Protein AF-A0A0L1KI46-F1 (afdb_monomer)

pLDDT: mean 82.55, std 14.22, range [42.22, 97.75]

Solvent-accessible surface area (backbone atoms only — not comparable to full-atom values): 9592 Å² total; per-residue (Å²): 135,87,78,79,89,81,70,50,69,66,36,47,58,56,49,50,51,47,52,47,39,44,73,29,65,32,70,90,66,93,82,82,81,79,65,74,90,71,96,63,84,67,94,70,82,76,78,76,62,96,82,48,44,49,66,54,51,50,53,54,37,41,75,75,72,40,52,69,67,56,48,58,59,59,52,38,56,59,16,43,47,62,49,81,88,33,76,57,70,41,25,37,39,93,68,26,83,35,45,58,41,58,29,43,42,38,65,67,70,52,59,61,84,40,84,38,62,31,76,83,68,49,70,34,26,30,33,61,83,89,66,63,28,45,43,48,66,31,56,52,49,38,59,68,33,86,82,43,21,64,57,46,51,47,46,40,70,49,70,88,126

Secondary 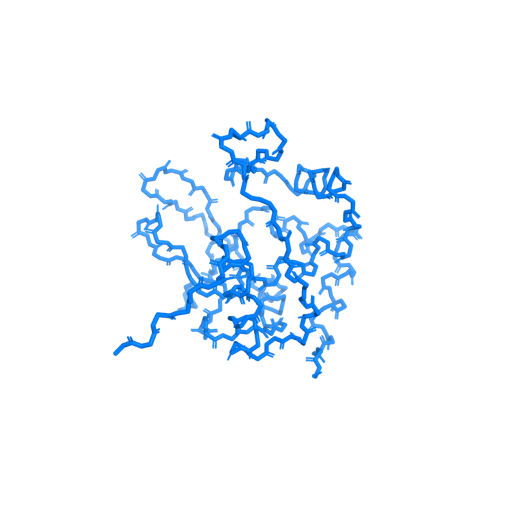structure (DSSP, 8-state):
----TT--HHHHHHHHHHHHHHHTT---------PPP-SS--S--PPPPTT--HHHHHHHHHHTT--HHHHHHHHGGGGSS-BSSSSS-BBS-SS-S--STHHHHHHHH----EEEE-TT--EEEEPSTT--BEE-HHHHHHHHSTTTHHHHHHHHH----

Mean predicted aligned error: 7.26 Å

Foldseek 3Di:
DDPPPDADPVLVVVVVVQVLCVQQVHDRDDGDDDDDDDPDDDPPDDDDDLQDALVNQQVNVVVVVDHLLRSVVVCLLQQADWDPQFPDTEHQDPPNRHRKLSSLVSLLPFDFDDWDAGPVRQTWTAGDPPGSHIDRPNSNVQCPPPVNVVSSVVSNPDIPD

Sequence (161 aa):
MTKIHVLKYSDAVTLAAVVAIRFLGGPEVPWRYGRKTVTRRDGVGKSLGRDASLRDVLAASAALGFSTDETIALMACHGVGQTTTTAYPVQWKQHTF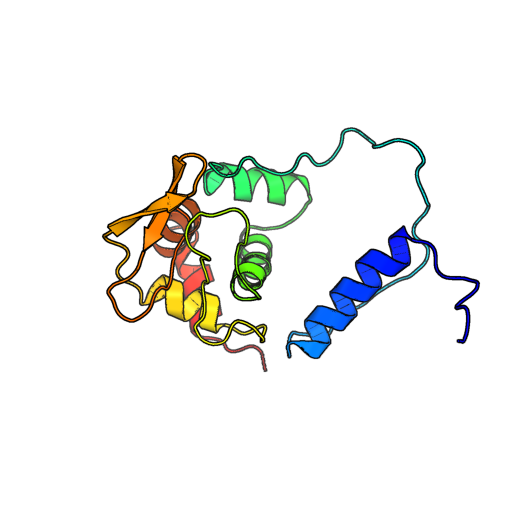GLDNTYYTTLRAGSYEQLAYDLHGFRTLKGPNPSHLVALPFELDMVHSTHTKPIVDTFAETHAV

Radius of gyration: 17.51 Å; Cα contacts (8 Å, |Δi|>4): 202; chains: 1; bounding box: 49×35×44 Å

Structure (mmCIF, N/CA/C/O backbone):
data_AF-A0A0L1KI46-F1
#
_entry.id   AF-A0A0L1KI46-F1
#
loop_
_atom_site.group_PDB
_atom_site.id
_atom_site.type_symbol
_atom_site.label_atom_id
_atom_site.label_alt_id
_atom_site.label_comp_id
_atom_site.label_asym_id
_atom_site.label_entity_id
_atom_site.label_seq_id
_atom_site.pdbx_PDB_ins_code
_atom_site.Cartn_x
_atom_site.Cartn_y
_atom_site.Cartn_z
_atom_site.occupancy
_atom_site.B_iso_or_equiv
_atom_site.auth_seq_id
_atom_site.auth_comp_id
_atom_site.auth_asym_id
_atom_site.auth_atom_id
_atom_site.pdbx_PDB_model_num
ATOM 1 N N . MET A 1 1 ? 30.480 -18.040 -3.692 1.00 42.22 1 MET A N 1
ATOM 2 C CA . MET A 1 1 ? 29.420 -17.054 -4.000 1.00 42.22 1 MET A CA 1
ATOM 3 C C . MET A 1 1 ? 29.138 -17.094 -5.492 1.00 42.22 1 MET A C 1
ATOM 5 O O . MET A 1 1 ? 29.996 -16.709 -6.276 1.00 42.22 1 MET A O 1
ATOM 9 N N . THR A 1 2 ? 27.988 -17.624 -5.895 1.00 43.28 2 THR A N 1
ATOM 10 C CA . THR A 1 2 ? 27.613 -17.774 -7.308 1.00 43.28 2 THR A CA 1
ATOM 11 C C . THR A 1 2 ? 27.159 -16.417 -7.848 1.00 43.28 2 THR A C 1
ATOM 13 O O . THR A 1 2 ? 26.123 -15.902 -7.436 1.00 43.28 2 THR A O 1
ATOM 16 N N . LYS A 1 3 ? 27.944 -15.794 -8.736 1.00 48.66 3 LYS A N 1
ATOM 17 C CA . LYS A 1 3 ? 27.515 -14.589 -9.461 1.00 48.66 3 LYS A CA 1
ATOM 18 C C . LYS A 1 3 ? 26.406 -14.980 -10.440 1.00 48.66 3 LYS A C 1
ATOM 20 O O . LYS A 1 3 ? 26.665 -15.712 -11.39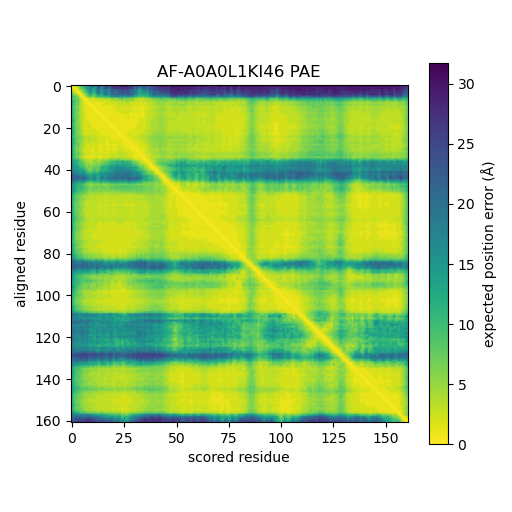2 1.00 48.66 3 LYS A O 1
ATOM 25 N N . ILE A 1 4 ? 25.191 -14.469 -10.237 1.00 58.44 4 ILE A N 1
ATOM 26 C CA . ILE A 1 4 ? 24.147 -14.482 -11.271 1.00 58.44 4 ILE A CA 1
ATOM 27 C C . ILE A 1 4 ? 24.593 -13.489 -12.347 1.00 58.44 4 ILE A C 1
ATOM 29 O O . ILE A 1 4 ? 24.412 -12.283 -12.214 1.00 58.44 4 ILE A O 1
ATOM 33 N N . HIS A 1 5 ? 25.246 -13.988 -13.393 1.00 58.72 5 HIS A N 1
ATOM 34 C CA . HIS A 1 5 ? 25.909 -13.148 -14.391 1.00 58.72 5 HIS A CA 1
ATOM 35 C C . HIS A 1 5 ? 24.968 -12.511 -15.435 1.00 58.72 5 HIS A C 1
ATOM 37 O O . HIS A 1 5 ? 25.458 -11.880 -16.367 1.00 58.72 5 HIS A O 1
ATOM 43 N N . VAL A 1 6 ? 23.636 -12.634 -15.307 1.00 74.75 6 VAL A N 1
ATOM 44 C CA . VAL A 1 6 ? 22.699 -12.250 -16.391 1.00 74.75 6 VAL A CA 1
ATOM 45 C C . VAL A 1 6 ? 21.399 -11.575 -15.913 1.00 74.75 6 VAL A C 1
ATOM 47 O O . VAL A 1 6 ? 20.443 -11.482 -16.676 1.00 74.75 6 VAL A O 1
ATOM 50 N N . LEU A 1 7 ? 21.318 -11.071 -14.675 1.00 83.94 7 LEU A N 1
ATOM 51 C CA . LEU A 1 7 ? 20.132 -10.320 -14.236 1.00 83.94 7 LEU A CA 1
ATOM 52 C C . LEU A 1 7 ? 20.396 -8.814 -14.273 1.00 83.94 7 LEU A C 1
ATOM 54 O O . LEU A 1 7 ? 21.285 -8.305 -13.593 1.00 83.94 7 LEU A O 1
ATOM 58 N N . LYS A 1 8 ? 19.609 -8.089 -15.071 1.00 86.19 8 LYS A N 1
ATOM 59 C CA . LYS A 1 8 ? 19.654 -6.622 -15.099 1.00 86.19 8 LYS A CA 1
ATOM 60 C C . LYS A 1 8 ? 19.093 -6.065 -13.796 1.00 86.19 8 LYS A C 1
ATOM 62 O O . LYS A 1 8 ? 18.143 -6.620 -13.254 1.00 86.19 8 LYS A O 1
ATOM 67 N N . TYR A 1 9 ? 19.617 -4.928 -13.339 1.00 86.56 9 TYR A N 1
ATOM 68 C CA . TYR A 1 9 ? 19.163 -4.281 -12.102 1.00 86.56 9 TYR A CA 1
ATOM 69 C C . TYR A 1 9 ? 17.643 -4.033 -12.075 1.00 86.56 9 TYR A C 1
ATOM 71 O O . TYR A 1 9 ? 16.986 -4.327 -11.083 1.00 86.56 9 TYR A O 1
ATOM 79 N N . SER A 1 10 ? 17.063 -3.568 -13.185 1.00 87.38 10 SER A N 1
ATOM 80 C CA . SER A 1 10 ? 15.617 -3.326 -13.301 1.00 87.38 10 SER A CA 1
ATOM 81 C C . SER A 1 10 ? 14.776 -4.601 -13.164 1.00 87.38 10 SER A C 1
ATOM 83 O O . SER A 1 10 ? 13.706 -4.580 -12.553 1.00 87.38 10 SER A O 1
ATOM 85 N N . ASP A 1 11 ? 15.264 -5.724 -13.688 1.00 92.31 11 ASP A N 1
ATOM 86 C CA . ASP A 1 11 ? 14.634 -7.028 -13.481 1.00 92.31 11 ASP A CA 1
ATOM 87 C C . ASP A 1 11 ? 14.849 -7.520 -12.043 1.00 92.31 11 ASP A C 1
ATOM 89 O O . ASP A 1 11 ? 13.902 -7.993 -11.427 1.00 92.31 11 ASP A O 1
ATOM 93 N N . ALA A 1 12 ? 16.040 -7.331 -11.469 1.00 91.44 12 ALA A N 1
ATOM 94 C CA . ALA A 1 12 ? 16.350 -7.738 -10.100 1.00 91.44 12 ALA A CA 1
ATOM 95 C C . ALA A 1 12 ? 15.440 -7.077 -9.057 1.00 91.44 12 ALA A C 1
ATOM 97 O O . ALA A 1 12 ? 14.915 -7.769 -8.190 1.00 91.44 12 ALA A O 1
ATOM 98 N N . VAL A 1 13 ? 15.207 -5.763 -9.157 1.00 91.56 13 VAL A N 1
ATOM 99 C CA . VAL A 1 13 ? 14.357 -5.025 -8.204 1.00 91.56 13 VAL A CA 1
ATOM 100 C C . VAL A 1 13 ? 12.911 -5.524 -8.242 1.00 91.56 13 VAL A C 1
ATOM 102 O O . VAL A 1 13 ? 12.308 -5.775 -7.202 1.00 91.56 13 VAL A O 1
ATOM 105 N N . THR A 1 14 ? 12.351 -5.710 -9.437 1.00 94.44 14 THR A N 1
ATOM 106 C CA . THR A 1 14 ? 10.958 -6.167 -9.570 1.00 94.44 14 THR A CA 1
ATOM 107 C C . THR A 1 14 ? 10.792 -7.649 -9.244 1.00 94.44 14 THR A C 1
ATOM 109 O O . THR A 1 14 ? 9.772 -8.030 -8.676 1.00 94.44 14 THR A O 1
ATOM 112 N N . LEU A 1 15 ? 11.796 -8.482 -9.540 1.00 95.50 15 LEU A N 1
ATOM 113 C CA . LEU A 1 15 ? 11.808 -9.883 -9.124 1.00 95.50 15 LEU A CA 1
ATOM 114 C C . LEU A 1 15 ? 11.875 -10.002 -7.599 1.00 95.50 15 LEU A C 1
ATOM 116 O O . LEU A 1 15 ? 11.147 -10.802 -7.022 1.00 95.50 15 LEU A O 1
ATOM 120 N N . ALA A 1 16 ? 12.700 -9.181 -6.942 1.00 95.56 16 ALA A N 1
ATOM 121 C CA . ALA A 1 16 ? 12.777 -9.145 -5.486 1.00 95.56 16 ALA A CA 1
ATOM 122 C C . ALA A 1 16 ? 11.421 -8.794 -4.853 1.00 95.56 16 ALA A C 1
ATOM 124 O O . ALA A 1 16 ? 11.035 -9.430 -3.877 1.00 95.56 16 ALA A O 1
ATOM 125 N N . ALA A 1 17 ? 10.668 -7.854 -5.438 1.00 95.12 17 ALA A N 1
ATOM 126 C CA . ALA A 1 17 ? 9.318 -7.522 -4.977 1.00 95.12 17 ALA A CA 1
ATOM 127 C C . ALA A 1 17 ? 8.345 -8.711 -5.104 1.00 95.12 17 ALA A C 1
ATOM 129 O O . ALA A 1 17 ? 7.638 -9.025 -4.152 1.00 95.12 17 ALA A O 1
ATOM 130 N N . VAL A 1 18 ? 8.354 -9.421 -6.238 1.00 96.62 18 VAL A N 1
ATOM 131 C CA . VAL A 1 18 ? 7.513 -10.618 -6.442 1.00 96.62 18 VAL A CA 1
ATOM 132 C C . VAL A 1 18 ? 7.867 -11.735 -5.458 1.00 96.62 18 VAL A C 1
ATOM 134 O O . VAL A 1 18 ? 6.982 -12.354 -4.870 1.00 96.62 18 V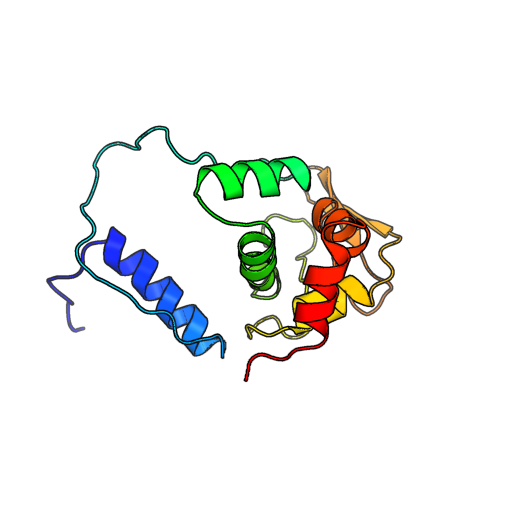AL A O 1
ATOM 137 N N . VAL A 1 19 ? 9.162 -11.970 -5.233 1.00 96.12 19 VAL A N 1
ATOM 138 C CA . VAL A 1 19 ? 9.633 -12.948 -4.241 1.00 96.12 19 VAL A CA 1
ATOM 139 C C . VAL A 1 19 ? 9.210 -12.543 -2.829 1.00 96.12 19 VAL A C 1
ATOM 141 O O . VAL A 1 19 ? 8.780 -13.404 -2.066 1.00 96.12 19 VAL A O 1
ATOM 144 N N . ALA A 1 20 ? 9.284 -11.254 -2.486 1.00 95.38 20 ALA A N 1
ATOM 145 C CA . ALA A 1 20 ? 8.847 -10.749 -1.188 1.00 95.38 20 ALA A CA 1
ATOM 146 C C . ALA A 1 20 ? 7.341 -10.953 -0.971 1.00 95.38 20 ALA A C 1
ATOM 148 O O . ALA A 1 20 ? 6.963 -11.467 0.075 1.00 95.38 20 ALA A O 1
ATOM 149 N N . ILE A 1 21 ? 6.499 -10.634 -1.963 1.00 94.81 21 ILE A N 1
ATOM 150 C CA . ILE A 1 21 ? 5.044 -10.867 -1.898 1.00 94.81 21 ILE A CA 1
ATOM 151 C C . ILE A 1 21 ? 4.758 -12.337 -1.585 1.00 94.81 21 ILE A C 1
ATOM 153 O O . ILE A 1 21 ? 4.050 -12.630 -0.625 1.00 94.81 21 ILE A O 1
ATOM 157 N N . ARG A 1 22 ? 5.381 -13.261 -2.326 1.00 94.44 22 ARG A N 1
ATOM 158 C CA . ARG A 1 22 ? 5.226 -14.702 -2.090 1.00 94.44 22 ARG A CA 1
ATOM 159 C C . ARG A 1 22 ? 5.712 -15.121 -0.700 1.00 94.44 22 ARG A C 1
ATOM 161 O O . ARG A 1 22 ? 5.065 -15.930 -0.045 1.00 94.44 22 ARG A O 1
ATOM 168 N N . PHE A 1 23 ? 6.857 -14.606 -0.254 1.00 94.75 23 PHE A N 1
ATOM 169 C CA . PHE A 1 23 ? 7.416 -14.934 1.061 1.00 94.75 23 PHE A CA 1
ATOM 170 C C . PHE A 1 23 ? 6.523 -14.460 2.212 1.00 94.75 23 PHE A C 1
ATOM 172 O O . PHE A 1 23 ? 6.439 -15.123 3.240 1.00 94.75 23 PHE A O 1
ATOM 179 N N . LEU A 1 24 ? 5.831 -13.338 2.017 1.00 94.06 24 LEU A N 1
ATOM 180 C CA . LEU A 1 24 ? 4.888 -12.760 2.972 1.00 94.06 24 LEU A CA 1
ATOM 181 C C . LEU A 1 24 ? 3.504 -13.436 2.943 1.00 94.06 24 LEU A C 1
ATOM 183 O O . LEU A 1 24 ? 2.599 -12.961 3.621 1.00 94.06 24 LEU A O 1
ATOM 187 N N . GLY A 1 25 ? 3.327 -14.517 2.174 1.00 90.50 25 GLY A N 1
ATOM 188 C CA . GLY A 1 25 ? 2.045 -15.219 2.040 1.00 90.50 25 GLY A CA 1
ATOM 189 C C . GLY A 1 25 ? 1.047 -14.529 1.107 1.00 90.50 25 GLY A C 1
ATOM 190 O O . GLY A 1 25 ? -0.125 -14.879 1.110 1.00 90.50 25 GLY A O 1
ATOM 191 N N . GLY A 1 26 ? 1.502 -13.554 0.317 1.00 90.00 26 GLY A N 1
ATOM 192 C CA . GLY A 1 26 ? 0.688 -12.891 -0.693 1.00 90.00 26 GLY A CA 1
ATOM 193 C C . GLY A 1 26 ? 0.420 -13.759 -1.931 1.00 90.00 26 GLY A C 1
ATOM 194 O O . GLY A 1 26 ? 0.968 -14.858 -2.061 1.00 90.00 26 GLY A O 1
ATOM 195 N N . PRO A 1 27 ? -0.384 -13.249 -2.880 1.00 91.00 27 PRO A N 1
ATOM 196 C CA . PRO A 1 27 ? -0.783 -13.996 -4.068 1.00 91.00 27 PRO A CA 1
ATOM 197 C C . PRO A 1 27 ? 0.400 -14.288 -4.999 1.00 91.00 27 PRO A C 1
ATOM 199 O O . PRO A 1 27 ? 1.425 -13.599 -4.994 1.00 91.00 27 PRO A O 1
ATOM 202 N N . GLU A 1 28 ? 0.236 -15.288 -5.866 1.00 93.50 28 GLU A N 1
ATOM 203 C CA . GLU A 1 28 ? 1.175 -15.509 -6.961 1.00 93.50 28 GLU A CA 1
ATOM 204 C C . GLU A 1 28 ? 1.112 -14.339 -7.955 1.00 93.50 28 GLU A C 1
ATOM 206 O O . GLU A 1 28 ? 0.054 -14.010 -8.491 1.00 93.50 28 GLU A O 1
ATOM 211 N N . VAL A 1 29 ? 2.263 -13.714 -8.219 1.00 94.94 29 VAL A N 1
ATOM 212 C CA . VAL A 1 29 ? 2.380 -12.601 -9.169 1.00 94.94 29 VAL A CA 1
ATOM 213 C C . VAL A 1 29 ? 3.154 -13.067 -10.401 1.00 94.94 29 VAL A C 1
ATOM 215 O O . VAL A 1 29 ? 4.364 -13.309 -10.304 1.00 94.94 29 VAL A O 1
ATOM 218 N N . PRO A 1 30 ? 2.511 -13.160 -11.580 1.00 96.50 30 PRO A N 1
ATOM 219 C CA . PRO A 1 30 ? 3.208 -13.469 -12.819 1.00 96.50 30 PRO A CA 1
ATOM 220 C C . PRO A 1 30 ? 4.305 -12.438 -13.097 1.00 96.50 30 PRO A C 1
ATOM 222 O O . PRO A 1 30 ? 4.052 -11.234 -13.169 1.00 96.50 30 PRO A O 1
ATOM 225 N N . TRP A 1 31 ? 5.536 -12.905 -13.295 1.00 96.75 31 TRP A N 1
ATOM 226 C CA . TRP A 1 31 ? 6.685 -12.037 -13.536 1.00 96.75 31 TRP A CA 1
ATOM 227 C C . TRP A 1 31 ? 7.354 -12.349 -14.872 1.00 96.75 31 TRP A C 1
ATOM 229 O O . TRP A 1 31 ? 7.576 -13.503 -15.233 1.00 96.75 31 TRP A O 1
ATOM 239 N N . ARG A 1 32 ? 7.700 -11.293 -15.613 1.00 94.69 32 ARG A N 1
ATOM 240 C CA . ARG A 1 32 ? 8.424 -11.371 -16.887 1.00 94.69 32 ARG A CA 1
ATOM 241 C C . ARG A 1 32 ? 9.740 -10.607 -16.782 1.00 94.69 32 ARG A C 1
ATOM 243 O O . ARG A 1 32 ? 9.764 -9.488 -16.264 1.00 94.69 32 ARG A O 1
ATOM 250 N N . TYR A 1 33 ? 10.808 -11.211 -17.297 1.00 92.56 33 TYR A N 1
ATOM 251 C CA . TYR A 1 33 ? 12.124 -10.587 -17.441 1.00 92.56 33 TYR A CA 1
ATOM 252 C C . TYR A 1 33 ? 12.214 -9.773 -18.739 1.00 92.56 33 TYR A C 1
ATOM 254 O O . TYR A 1 33 ? 11.344 -9.861 -19.605 1.00 92.56 33 TYR A O 1
ATOM 262 N N . GLY A 1 34 ? 13.297 -9.008 -18.896 1.00 91.44 34 GLY A N 1
ATOM 263 C CA . GLY A 1 34 ? 13.623 -8.310 -20.140 1.00 91.44 34 GLY A CA 1
ATOM 264 C C . GLY A 1 34 ? 13.572 -6.788 -20.046 1.00 91.44 34 GLY A C 1
ATOM 265 O O . GLY A 1 34 ? 13.701 -6.122 -21.079 1.00 91.44 34 GLY A O 1
ATOM 266 N N . ARG A 1 35 ? 13.435 -6.208 -18.844 1.00 90.81 35 ARG A N 1
ATOM 267 C CA . ARG A 1 35 ? 13.457 -4.748 -18.672 1.00 90.81 35 ARG A CA 1
ATOM 268 C C . ARG A 1 35 ? 14.756 -4.167 -19.227 1.00 90.81 35 ARG A C 1
ATOM 270 O O . ARG A 1 35 ? 15.837 -4.759 -19.150 1.00 90.81 35 ARG 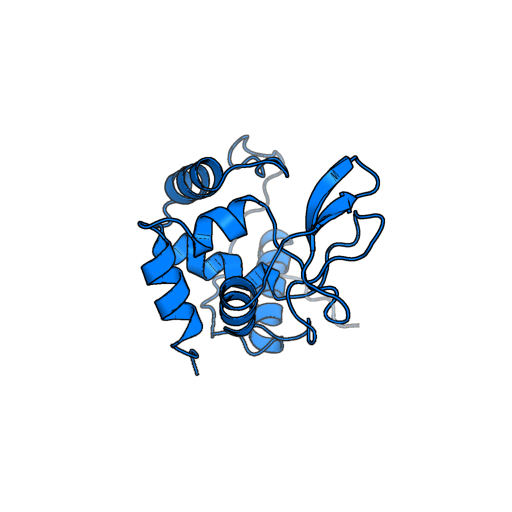A O 1
ATOM 277 N N . LYS A 1 36 ? 14.663 -2.984 -19.829 1.00 85.81 36 LYS A N 1
ATOM 278 C CA . LYS A 1 36 ? 15.828 -2.257 -20.344 1.00 85.81 36 LYS A CA 1
ATOM 279 C C . LYS A 1 36 ? 16.358 -1.333 -19.254 1.00 85.81 36 LYS A C 1
ATOM 281 O O . LYS A 1 36 ? 15.580 -0.722 -18.528 1.00 85.81 36 LYS A O 1
ATOM 286 N N . THR A 1 37 ? 17.676 -1.257 -19.120 1.00 78.06 37 THR A N 1
ATOM 287 C CA . THR A 1 37 ? 18.299 -0.238 -18.273 1.00 78.06 37 THR A CA 1
ATOM 288 C C . THR A 1 37 ? 18.198 1.093 -19.001 1.00 78.06 37 THR A C 1
ATOM 290 O O . THR A 1 37 ? 18.607 1.189 -20.157 1.00 78.06 37 THR A O 1
ATOM 293 N N . VAL A 1 38 ? 17.661 2.104 -18.328 1.00 78.00 38 VAL A N 1
ATOM 294 C CA . VAL A 1 38 ? 17.658 3.485 -18.812 1.00 78.00 38 VAL A CA 1
ATOM 295 C C . VAL A 1 38 ? 18.693 4.279 -18.022 1.00 78.00 38 VAL A C 1
ATOM 297 O O . VAL A 1 38 ? 18.818 4.117 -16.811 1.00 78.00 38 VAL A O 1
ATOM 300 N N . THR A 1 39 ? 19.480 5.105 -18.708 1.00 75.69 39 THR A N 1
ATOM 301 C CA . THR A 1 39 ? 20.521 5.950 -18.092 1.00 75.69 39 THR A CA 1
ATOM 302 C C . THR A 1 39 ? 19.996 7.322 -17.681 1.00 75.69 39 THR A C 1
ATOM 304 O O . THR A 1 39 ? 20.676 8.068 -16.982 1.00 75.69 39 THR A O 1
ATOM 307 N N . ARG A 1 40 ? 18.772 7.657 -18.096 1.00 76.38 40 ARG A N 1
ATOM 308 C CA . ARG A 1 40 ? 18.084 8.898 -17.761 1.00 76.38 40 ARG A CA 1
ATOM 309 C C . ARG A 1 40 ? 16.692 8.563 -17.253 1.00 76.38 40 ARG A C 1
ATOM 311 O O . ARG A 1 40 ? 15.997 7.760 -17.867 1.00 76.38 40 ARG A O 1
ATOM 318 N N . ARG A 1 41 ? 16.298 9.212 -16.157 1.00 71.06 41 ARG A N 1
ATOM 319 C CA . ARG A 1 41 ? 14.916 9.200 -15.680 1.00 71.06 41 ARG A CA 1
ATOM 320 C C . ARG A 1 41 ? 14.046 9.891 -16.730 1.00 71.06 41 ARG A C 1
ATOM 322 O O . ARG A 1 41 ? 14.228 11.078 -17.006 1.00 71.06 41 ARG A O 1
ATOM 329 N N . ASP A 1 42 ? 13.135 9.146 -17.329 1.00 65.94 42 ASP A N 1
ATOM 330 C CA . ASP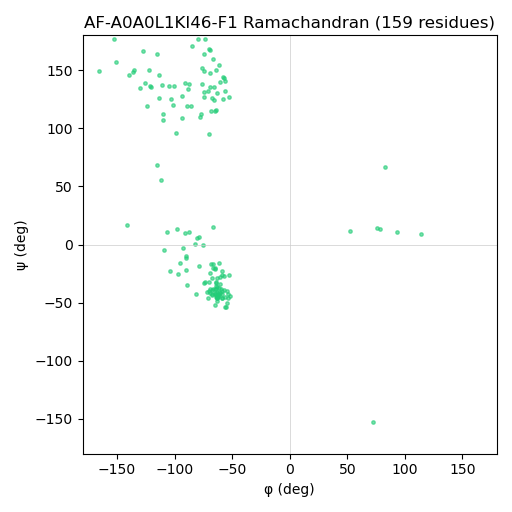 A 1 42 ? 11.967 9.701 -17.989 1.00 65.94 42 ASP A CA 1
ATOM 331 C C . ASP A 1 42 ? 11.127 10.411 -16.919 1.00 65.94 42 ASP A C 1
ATOM 333 O O . ASP A 1 42 ? 10.907 9.889 -15.834 1.00 65.94 42 ASP A O 1
ATOM 337 N N . GLY A 1 43 ? 10.717 11.658 -17.156 1.00 60.66 43 GLY A N 1
ATOM 338 C CA . GLY A 1 43 ? 10.014 12.484 -16.158 1.00 60.66 43 GLY A CA 1
ATOM 339 C C . GLY A 1 43 ? 8.611 11.985 -15.771 1.00 60.66 43 GLY A C 1
ATOM 340 O O . GLY A 1 43 ? 7.831 12.755 -15.215 1.00 60.66 43 GLY A O 1
ATOM 341 N N . VAL A 1 44 ? 8.283 10.736 -16.101 1.00 58.41 44 VAL A N 1
ATOM 342 C CA . VAL A 1 44 ? 7.003 10.070 -15.883 1.00 58.41 44 VAL A CA 1
ATOM 343 C C . VAL A 1 44 ? 7.023 9.411 -14.499 1.00 58.41 44 VAL A C 1
ATOM 345 O O . VAL A 1 44 ? 7.995 8.757 -14.135 1.00 58.41 44 VAL A O 1
ATOM 348 N N . GLY A 1 45 ? 5.956 9.592 -13.713 1.00 59.94 45 GLY A N 1
ATOM 349 C CA . GLY A 1 45 ? 5.796 8.929 -12.412 1.00 59.94 45 GLY A CA 1
ATOM 350 C C . GLY A 1 45 ? 6.519 9.624 -11.256 1.00 59.94 45 GLY A C 1
ATOM 351 O O . GLY A 1 45 ? 7.458 9.084 -10.670 1.00 59.94 45 GLY A O 1
ATOM 352 N N . LYS A 1 46 ? 6.069 10.829 -10.887 1.00 65.62 46 LYS A N 1
ATOM 353 C CA . LYS A 1 46 ? 6.434 11.402 -9.585 1.00 65.62 46 LYS A CA 1
ATOM 354 C C . LYS A 1 46 ? 5.709 10.624 -8.489 1.00 65.62 46 LYS A C 1
ATOM 356 O O . LYS A 1 46 ? 4.501 10.430 -8.579 1.00 65.62 46 LYS A O 1
ATOM 361 N N . SER A 1 47 ? 6.441 10.219 -7.452 1.00 74.62 47 SER A N 1
ATOM 362 C CA . SER A 1 47 ? 5.823 9.786 -6.201 1.00 74.62 47 SER A CA 1
ATOM 363 C C . SER A 1 47 ? 4.920 10.896 -5.676 1.00 74.62 47 SER A C 1
ATOM 365 O O . SER A 1 47 ? 5.262 12.079 -5.774 1.00 74.62 47 SER A O 1
ATOM 367 N N . LEU A 1 48 ? 3.772 10.506 -5.134 1.00 84.75 48 LEU A N 1
ATOM 368 C CA . LEU A 1 48 ? 2.878 11.438 -4.470 1.00 84.75 48 LEU A CA 1
ATOM 369 C C . LEU A 1 48 ? 3.551 12.032 -3.229 1.00 84.75 48 LEU A C 1
ATOM 371 O O . LEU A 1 48 ? 4.405 11.401 -2.599 1.00 84.75 48 LEU A O 1
ATOM 375 N N . GLY A 1 49 ? 3.169 13.267 -2.903 1.00 81.44 49 GLY A N 1
ATOM 376 C CA . GLY A 1 49 ? 3.518 13.874 -1.623 1.00 81.44 49 GLY A CA 1
ATOM 377 C C . GLY A 1 49 ? 2.932 13.059 -0.471 1.00 81.44 49 GLY A C 1
ATOM 378 O O . GLY A 1 49 ? 1.936 12.356 -0.638 1.00 81.44 49 GLY A O 1
ATOM 379 N N . ARG A 1 50 ? 3.550 13.148 0.711 1.00 76.00 50 ARG A N 1
ATOM 380 C CA . ARG A 1 50 ? 3.070 12.429 1.905 1.00 76.00 50 ARG A CA 1
ATOM 381 C C . ARG A 1 50 ? 1.647 12.847 2.300 1.00 76.00 50 ARG A C 1
ATOM 383 O O . ARG A 1 50 ? 0.917 12.058 2.878 1.00 76.00 50 ARG A O 1
ATOM 390 N N . ASP A 1 51 ? 1.269 14.077 1.975 1.00 79.81 51 ASP A N 1
ATOM 391 C CA . ASP A 1 51 ? -0.012 14.733 2.236 1.00 79.81 51 ASP A CA 1
ATOM 392 C C . ASP A 1 51 ? -1.049 14.561 1.114 1.00 79.81 51 ASP A C 1
ATOM 394 O O . ASP A 1 51 ? -2.090 15.216 1.141 1.00 79.81 51 ASP A O 1
ATOM 398 N N . ALA A 1 52 ? -0.786 13.689 0.134 1.00 88.62 52 ALA A N 1
ATOM 399 C CA . ALA A 1 52 ? -1.718 13.427 -0.954 1.00 88.62 52 ALA A CA 1
ATOM 400 C C . ALA A 1 52 ? -3.088 12.976 -0.428 1.00 88.62 52 ALA A C 1
ATOM 402 O O . ALA A 1 52 ? -3.193 12.089 0.424 1.00 88.62 52 ALA A O 1
ATOM 403 N N . SER A 1 53 ? -4.145 13.586 -0.964 1.00 93.25 53 SER A N 1
ATOM 404 C CA . SER A 1 53 ? -5.517 13.193 -0.653 1.00 93.25 53 SER A CA 1
ATOM 405 C C . SER A 1 53 ? -5.880 11.878 -1.342 1.00 93.25 53 SER A C 1
ATOM 407 O O . SER A 1 53 ? -5.247 11.485 -2.325 1.00 93.25 53 SER A O 1
ATOM 409 N N . LEU A 1 54 ? -6.964 11.230 -0.902 1.00 94.50 54 LEU A N 1
ATOM 410 C CA . LEU A 1 54 ? -7.480 10.031 -1.573 1.00 94.50 54 LEU A CA 1
ATOM 411 C C . LEU A 1 54 ? -7.737 10.289 -3.064 1.00 94.50 54 LEU A C 1
ATOM 413 O O . LEU A 1 54 ? -7.402 9.464 -3.908 1.00 94.50 54 LEU A O 1
ATOM 417 N N . ARG A 1 55 ? -8.272 11.468 -3.405 1.00 95.69 55 ARG A N 1
ATOM 418 C CA . ARG A 1 55 ? -8.495 11.873 -4.798 1.00 95.69 55 ARG A CA 1
ATOM 419 C C . ARG A 1 55 ? -7.190 11.923 -5.591 1.00 95.69 55 ARG A C 1
ATOM 421 O O . ARG A 1 55 ? -7.177 11.477 -6.732 1.00 95.69 55 ARG A O 1
ATOM 428 N N . ASP A 1 56 ? -6.116 12.450 -5.006 1.00 94.94 56 ASP A N 1
ATOM 429 C CA . ASP A 1 56 ? -4.818 12.539 -5.684 1.00 94.94 56 ASP A CA 1
ATOM 430 C C . ASP A 1 56 ? -4.228 11.142 -5.913 1.00 94.94 56 ASP A C 1
ATOM 432 O O . ASP A 1 56 ? -3.697 10.870 -6.990 1.00 94.94 56 ASP A O 1
ATOM 436 N N . VAL A 1 57 ? -4.389 10.236 -4.940 1.00 94.25 57 VAL A N 1
ATOM 437 C CA . VAL A 1 57 ? -3.973 8.831 -5.063 1.00 94.25 57 VAL A CA 1
ATOM 438 C C . VAL A 1 57 ? -4.740 8.111 -6.170 1.00 94.25 57 VAL A C 1
ATOM 440 O O . VAL A 1 57 ? -4.122 7.481 -7.032 1.00 94.25 57 VAL A O 1
ATOM 443 N N . LEU A 1 58 ? -6.068 8.240 -6.194 1.00 95.44 58 LEU A N 1
ATOM 444 C CA . LEU A 1 58 ? -6.908 7.632 -7.227 1.00 95.44 58 LEU A CA 1
ATOM 445 C C . LEU A 1 58 ? -6.607 8.216 -8.615 1.00 95.44 58 LEU A C 1
ATOM 447 O O . LEU A 1 58 ? -6.460 7.465 -9.574 1.00 95.44 58 LEU A O 1
ATOM 451 N N . ALA A 1 59 ? -6.441 9.537 -8.731 1.00 94.75 59 ALA A N 1
ATOM 452 C CA . ALA A 1 59 ? -6.122 10.190 -10.000 1.00 94.75 59 ALA A CA 1
ATOM 453 C C . ALA A 1 59 ? -4.739 9.783 -10.535 1.00 94.75 59 ALA A C 1
ATOM 455 O O . ALA A 1 59 ? -4.589 9.509 -11.727 1.00 94.75 59 ALA A O 1
ATOM 456 N N . ALA A 1 60 ? -3.730 9.708 -9.664 1.00 92.75 60 ALA A N 1
ATOM 457 C CA . ALA A 1 60 ? -2.394 9.268 -10.053 1.00 92.75 60 ALA A CA 1
ATOM 458 C C . ALA A 1 60 ? -2.368 7.790 -10.463 1.00 92.75 60 ALA A C 1
ATOM 460 O O . ALA A 1 60 ? -1.699 7.438 -11.432 1.00 92.75 60 ALA A O 1
ATOM 461 N N . SER A 1 61 ? -3.122 6.938 -9.768 1.00 93.56 61 SER A N 1
ATOM 462 C CA . SER A 1 61 ? -3.221 5.509 -10.091 1.00 93.56 61 SER A CA 1
ATOM 463 C C . SER A 1 61 ? -3.980 5.282 -11.400 1.00 93.56 61 SER A C 1
ATOM 465 O O . SER A 1 61 ? -3.522 4.520 -12.252 1.00 93.56 61 SER A O 1
ATOM 467 N N . ALA A 1 62 ? -5.054 6.040 -11.638 1.00 94.94 62 ALA A N 1
ATOM 468 C CA . ALA A 1 62 ? -5.773 6.042 -12.910 1.00 94.94 62 ALA A CA 1
ATOM 469 C C . ALA A 1 62 ? -4.887 6.493 -14.084 1.00 94.94 62 ALA A C 1
ATOM 471 O O . ALA A 1 62 ? -4.956 5.910 -15.165 1.00 94.94 62 ALA A O 1
ATOM 472 N N . ALA A 1 63 ? -3.991 7.467 -13.878 1.00 92.31 63 ALA A N 1
ATOM 473 C CA . ALA A 1 63 ? -3.017 7.880 -14.894 1.00 92.31 63 ALA A CA 1
ATOM 474 C C . ALA A 1 63 ? -1.990 6.781 -15.243 1.00 92.31 63 ALA A C 1
ATOM 476 O O . ALA A 1 63 ? -1.377 6.831 -16.310 1.00 92.31 63 ALA A O 1
ATOM 477 N N . LEU A 1 64 ? -1.812 5.786 -14.365 1.00 91.44 64 LEU A N 1
ATOM 478 C CA . LEU A 1 64 ? -1.014 4.578 -14.605 1.00 91.44 64 LEU A CA 1
ATOM 479 C C . LEU A 1 64 ? -1.846 3.408 -15.159 1.00 91.44 64 LEU A C 1
ATOM 481 O O . LEU A 1 64 ? -1.277 2.366 -15.479 1.00 91.44 64 LEU A O 1
ATOM 485 N N . GLY A 1 65 ? -3.163 3.584 -15.304 1.00 94.69 65 GLY A N 1
ATOM 486 C CA . GLY A 1 65 ? -4.084 2.581 -15.838 1.00 94.69 65 GLY A CA 1
ATOM 487 C C . GLY A 1 65 ? -4.765 1.696 -14.793 1.00 94.69 65 GLY A C 1
ATOM 488 O O . GLY A 1 65 ? -5.385 0.716 -15.188 1.00 94.69 65 GLY A O 1
ATOM 489 N N . PHE A 1 66 ? -4.672 2.016 -13.499 1.00 96.38 66 PHE A N 1
ATOM 490 C CA . PHE A 1 66 ? -5.368 1.267 -12.448 1.00 96.38 66 PHE A CA 1
ATOM 491 C C . PHE A 1 66 ? -6.782 1.804 -12.207 1.00 96.38 66 PHE A C 1
ATOM 493 O O . PHE A 1 66 ? -7.003 3.013 -12.12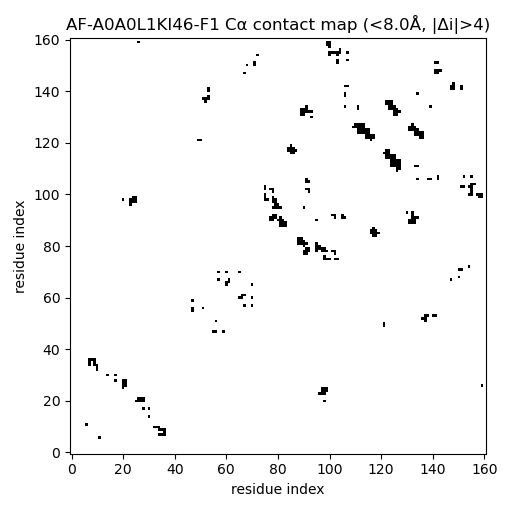3 1.00 96.38 66 PHE A O 1
ATOM 500 N N . SER A 1 67 ? -7.735 0.895 -12.035 1.00 97.75 67 SER A N 1
ATOM 501 C CA . SER A 1 67 ? -9.064 1.193 -11.497 1.00 97.75 67 SER A CA 1
ATOM 502 C C . SER A 1 67 ? -9.012 1.546 -10.005 1.00 97.75 67 SER A C 1
ATOM 504 O O . SER A 1 67 ? -8.000 1.345 -9.325 1.00 97.75 67 SER A O 1
ATOM 506 N N . THR A 1 68 ? -10.123 2.062 -9.471 1.00 97.56 68 THR A N 1
ATOM 507 C CA . THR A 1 68 ? -10.283 2.303 -8.028 1.00 97.56 68 THR A CA 1
ATOM 508 C C . THR A 1 68 ? -10.052 1.020 -7.228 1.00 97.56 68 THR A C 1
ATOM 510 O O . THR A 1 68 ? -9.297 1.039 -6.259 1.00 97.56 68 THR A O 1
ATOM 513 N N . ASP A 1 69 ? -10.633 -0.098 -7.664 1.00 96.50 69 ASP A N 1
ATOM 514 C CA . ASP A 1 69 ? -10.537 -1.388 -6.980 1.00 96.50 69 ASP A CA 1
ATOM 515 C C . ASP A 1 69 ? -9.097 -1.909 -6.954 1.00 96.50 69 ASP A C 1
ATOM 517 O O . ASP A 1 69 ? -8.601 -2.295 -5.897 1.00 96.50 69 ASP A O 1
ATOM 521 N N . GLU A 1 70 ? -8.388 -1.847 -8.086 1.00 96.62 70 GLU A N 1
ATOM 522 C CA . GLU A 1 70 ? -6.968 -2.220 -8.155 1.00 96.62 70 GLU A CA 1
ATOM 523 C C . GLU A 1 70 ? -6.099 -1.296 -7.297 1.00 96.62 70 GLU A C 1
ATOM 525 O O . GLU A 1 70 ? -5.168 -1.752 -6.636 1.00 96.62 70 GLU A O 1
ATOM 530 N N . THR A 1 71 ? -6.417 -0.000 -7.262 1.00 96.31 71 THR A N 1
ATOM 531 C CA . THR A 1 71 ? -5.703 0.963 -6.418 1.00 96.31 71 THR A CA 1
ATOM 532 C C . THR A 1 71 ? -5.874 0.619 -4.940 1.00 96.31 71 THR A C 1
ATOM 534 O O . THR A 1 71 ? -4.889 0.574 -4.204 1.00 96.31 71 THR A O 1
ATOM 537 N N . ILE A 1 72 ? -7.102 0.322 -4.505 1.00 96.00 72 ILE A N 1
ATOM 538 C CA . ILE A 1 72 ? -7.391 -0.089 -3.126 1.00 96.00 72 ILE A CA 1
ATOM 539 C C . ILE A 1 72 ? -6.733 -1.437 -2.814 1.00 96.00 72 ILE A C 1
ATOM 541 O O . ILE A 1 72 ? -6.184 -1.592 -1.724 1.00 96.00 72 ILE A O 1
ATOM 545 N N . ALA A 1 73 ? -6.706 -2.383 -3.756 1.00 94.62 73 ALA A N 1
ATOM 546 C CA . ALA A 1 73 ? -6.001 -3.657 -3.600 1.00 94.62 73 ALA A CA 1
ATOM 547 C C . ALA A 1 73 ? -4.494 -3.454 -3.346 1.00 94.62 73 ALA A C 1
ATOM 549 O O . ALA A 1 73 ? -3.914 -4.081 -2.459 1.00 94.62 73 ALA A O 1
ATOM 550 N N . LEU A 1 74 ? -3.851 -2.533 -4.075 1.00 94.12 74 LEU A N 1
ATOM 551 C CA . LEU A 1 74 ? -2.429 -2.215 -3.893 1.00 94.12 74 LEU A CA 1
ATOM 552 C C . LEU A 1 74 ? -2.120 -1.628 -2.506 1.00 94.12 74 LEU A C 1
ATOM 554 O O . LEU A 1 74 ? -1.020 -1.845 -1.989 1.00 94.12 74 LEU A O 1
ATOM 558 N N . MET A 1 75 ? -3.077 -0.934 -1.877 1.00 93.00 75 MET A N 1
ATOM 559 C CA . MET A 1 75 ? -2.897 -0.330 -0.550 1.00 93.00 75 MET A CA 1
ATOM 560 C C . MET A 1 75 ? -2.684 -1.359 0.568 1.00 93.00 75 MET A C 1
ATOM 562 O O . MET A 1 75 ? -2.048 -1.022 1.564 1.00 93.00 75 MET A O 1
ATOM 566 N N . ALA A 1 76 ? -3.088 -2.626 0.392 1.00 92.56 76 ALA A N 1
ATOM 567 C CA . ALA A 1 76 ? -2.790 -3.699 1.351 1.00 92.56 76 ALA A CA 1
ATOM 568 C C . ALA A 1 76 ? -1.292 -3.816 1.686 1.00 92.56 76 ALA A C 1
ATOM 570 O O . ALA A 1 76 ? -0.929 -4.236 2.787 1.00 92.56 76 ALA A O 1
ATOM 571 N N . CYS A 1 77 ? -0.411 -3.398 0.768 1.00 92.31 77 CYS A N 1
ATOM 572 C CA . CYS A 1 77 ? 1.034 -3.374 0.985 1.00 92.31 77 CYS A CA 1
ATOM 573 C C . CYS A 1 77 ? 1.459 -2.501 2.179 1.00 92.31 77 CYS A C 1
ATOM 575 O O . CYS A 1 77 ? 2.522 -2.747 2.743 1.00 92.31 77 CYS A O 1
ATOM 577 N N . HIS A 1 78 ? 0.651 -1.525 2.607 1.00 89.88 78 HIS A N 1
ATOM 578 C CA . HIS A 1 78 ? 0.916 -0.736 3.818 1.00 89.88 78 HIS A CA 1
ATOM 579 C C . HIS A 1 78 ? 0.825 -1.566 5.105 1.00 89.88 78 HIS A C 1
ATOM 581 O O . HIS A 1 78 ? 1.414 -1.205 6.121 1.00 89.88 78 HIS A O 1
ATOM 587 N N . GLY A 1 79 ? 0.140 -2.714 5.064 1.00 89.62 79 GLY A N 1
ATOM 588 C CA . GLY A 1 79 ? 0.155 -3.684 6.154 1.00 89.62 79 GLY A CA 1
ATOM 589 C C . GLY A 1 79 ? 1.521 -4.346 6.374 1.00 89.62 79 GLY A C 1
ATOM 590 O O . GLY A 1 79 ? 1.743 -4.934 7.433 1.00 89.62 79 GLY A O 1
ATOM 591 N N . VAL A 1 80 ? 2.432 -4.266 5.399 1.00 91.19 80 VAL A N 1
ATOM 592 C CA . VAL A 1 80 ? 3.761 -4.881 5.461 1.00 91.19 80 VAL A CA 1
ATOM 593 C C . VAL A 1 80 ? 4.788 -3.881 5.987 1.00 91.19 80 VAL A C 1
ATOM 595 O O . VAL A 1 80 ? 4.984 -2.800 5.437 1.00 91.19 80 VAL A O 1
ATOM 598 N N . GLY A 1 81 ? 5.527 -4.291 7.013 1.00 88.69 81 GLY A N 1
ATOM 599 C CA . GLY A 1 81 ? 6.582 -3.491 7.622 1.00 88.69 81 GLY A CA 1
ATOM 600 C C . GLY A 1 81 ? 6.057 -2.316 8.450 1.00 88.69 81 GLY A C 1
ATOM 601 O O . GLY A 1 81 ? 4.981 -2.363 9.040 1.00 88.69 81 GLY A O 1
ATOM 602 N N . GLN A 1 82 ? 6.879 -1.275 8.541 1.00 82.75 82 GLN A N 1
ATOM 603 C CA . GLN A 1 82 ? 6.608 -0.058 9.301 1.00 82.75 82 GLN A CA 1
ATOM 604 C C . GLN A 1 82 ? 7.323 1.120 8.645 1.00 82.75 82 GLN A C 1
ATOM 606 O O . GLN A 1 82 ? 8.345 0.940 7.971 1.00 82.75 82 GLN A O 1
ATOM 611 N N . THR A 1 83 ? 6.851 2.338 8.885 1.00 78.00 83 THR A N 1
ATOM 612 C CA . THR A 1 83 ? 7.613 3.523 8.485 1.00 78.00 83 THR A CA 1
ATOM 613 C C . THR A 1 83 ? 8.767 3.757 9.455 1.00 78.00 83 THR A C 1
ATOM 615 O O . THR A 1 83 ? 8.606 3.667 10.671 1.00 78.00 83 THR A O 1
ATOM 618 N N . THR A 1 84 ? 9.936 4.115 8.929 1.00 70.69 84 THR A N 1
ATOM 619 C CA . THR A 1 84 ? 11.133 4.432 9.733 1.00 70.69 84 THR A CA 1
ATOM 620 C C . THR A 1 84 ? 11.495 5.915 9.712 1.00 70.69 84 THR A C 1
ATOM 622 O O . THR A 1 84 ? 12.408 6.340 10.411 1.00 70.69 84 THR A O 1
ATOM 625 N N . THR A 1 85 ? 10.780 6.724 8.927 1.00 58.12 85 THR A N 1
ATOM 626 C CA . THR A 1 85 ? 11.046 8.161 8.748 1.00 58.12 85 THR A CA 1
ATOM 627 C C . THR A 1 85 ? 10.348 9.040 9.785 1.00 58.12 85 THR A C 1
ATOM 629 O O . THR A 1 85 ? 10.283 10.255 9.615 1.00 58.12 85 THR A O 1
ATOM 632 N N . THR A 1 86 ? 9.787 8.441 10.833 1.00 55.72 86 THR A N 1
ATOM 633 C CA . THR A 1 86 ? 8.930 9.106 11.811 1.00 55.72 86 THR A CA 1
ATOM 634 C C . THR A 1 86 ? 9.483 8.962 13.230 1.00 55.72 86 THR A C 1
ATOM 636 O O . THR A 1 86 ? 10.141 7.974 13.536 1.00 55.72 86 THR A O 1
ATOM 639 N N . ALA A 1 87 ? 9.232 9.943 14.113 1.00 50.44 87 ALA A N 1
ATOM 640 C CA . ALA A 1 87 ? 9.719 9.939 15.512 1.00 50.44 87 ALA A CA 1
ATOM 641 C C . ALA A 1 87 ? 9.267 8.694 16.284 1.00 50.44 87 ALA A C 1
ATOM 643 O O . ALA A 1 87 ? 9.910 8.248 17.230 1.00 50.44 87 ALA A O 1
ATOM 644 N N . TYR A 1 88 ? 8.138 8.155 15.838 1.00 54.72 88 TYR A N 1
ATOM 645 C CA . TYR A 1 88 ? 7.502 6.948 16.310 1.00 54.72 88 TYR A CA 1
ATOM 646 C C . TYR A 1 88 ? 7.332 6.043 15.096 1.00 54.72 88 TYR A C 1
ATOM 648 O O . TYR A 1 88 ? 6.659 6.476 14.158 1.00 54.72 88 TYR A O 1
ATOM 656 N N . PRO A 1 89 ? 7.928 4.839 15.063 1.00 65.69 89 PRO A N 1
ATOM 657 C CA . PRO A 1 89 ? 7.635 3.863 14.024 1.00 65.69 89 PRO A CA 1
ATOM 658 C C . PRO A 1 89 ? 6.126 3.648 13.964 1.00 65.69 89 PRO A C 1
ATOM 660 O O . PRO A 1 89 ? 5.502 3.407 15.001 1.00 65.69 89 PRO A O 1
ATOM 663 N N . VAL A 1 90 ? 5.537 3.795 12.778 1.00 71.75 90 VAL A N 1
ATOM 664 C CA . VAL A 1 90 ? 4.106 3.567 12.602 1.00 71.75 90 VAL A CA 1
ATOM 665 C C . VAL A 1 90 ? 3.863 2.325 11.760 1.00 71.75 90 VAL A C 1
ATOM 667 O O . VAL A 1 90 ? 4.564 2.078 10.776 1.00 71.75 90 VAL A O 1
ATOM 670 N N . GLN A 1 91 ? 2.890 1.526 12.189 1.00 79.62 91 GLN A N 1
ATOM 671 C CA . GLN A 1 91 ? 2.535 0.257 11.571 1.00 79.62 91 GLN A CA 1
ATOM 672 C C . GLN A 1 91 ? 1.017 0.088 11.531 1.00 79.62 91 GLN A C 1
ATOM 674 O O . GLN A 1 91 ? 0.303 0.502 12.446 1.00 79.62 91 GLN A O 1
ATOM 679 N N . TRP A 1 92 ? 0.536 -0.552 10.470 1.00 84.94 92 TRP A N 1
ATOM 680 C CA . TRP A 1 92 ? -0.885 -0.833 10.256 1.00 84.94 92 TRP A CA 1
ATOM 681 C C . TRP A 1 92 ? -1.318 -2.173 10.832 1.00 84.94 92 TRP A C 1
ATOM 683 O O . TRP A 1 92 ? -2.509 -2.445 10.923 1.00 84.94 92 TRP A O 1
ATOM 693 N N . LYS A 1 93 ? -0.360 -3.014 11.226 1.00 85.12 93 LYS A N 1
ATOM 694 C CA . LYS A 1 93 ? -0.598 -4.345 11.779 1.00 85.12 93 LYS A CA 1
ATOM 695 C C . LYS A 1 93 ? 0.272 -4.579 12.999 1.00 85.12 93 LYS A C 1
ATOM 697 O O . LYS A 1 93 ? 1.388 -4.079 13.066 1.00 85.12 93 LYS A O 1
ATOM 702 N N . GLN A 1 94 ? -0.211 -5.394 13.936 1.00 80.62 94 GLN A N 1
ATOM 703 C CA . GLN A 1 94 ? 0.639 -5.905 15.018 1.00 80.62 94 GLN A CA 1
ATOM 704 C C . GLN A 1 94 ? 1.697 -6.874 14.474 1.00 80.62 94 GLN A C 1
ATOM 706 O O . GLN A 1 94 ? 2.863 -6.804 14.850 1.00 80.62 94 GLN A O 1
ATOM 711 N N . HIS A 1 95 ? 1.290 -7.748 13.551 1.00 83.00 95 HIS A N 1
ATOM 712 C CA . HIS A 1 95 ? 2.182 -8.629 12.805 1.00 83.00 95 HIS A CA 1
ATOM 713 C C . HIS A 1 95 ? 2.456 -8.024 11.426 1.00 83.00 95 HIS A C 1
ATOM 715 O O . HIS A 1 95 ? 1.681 -8.188 10.487 1.00 83.00 95 HIS A O 1
ATOM 721 N N . THR A 1 96 ? 3.568 -7.304 11.311 1.00 83.44 96 THR A N 1
ATOM 722 C CA . THR A 1 96 ? 3.953 -6.558 10.099 1.00 83.44 96 THR A CA 1
ATOM 723 C C . THR A 1 96 ? 4.637 -7.414 9.033 1.00 83.44 96 THR A C 1
ATOM 725 O O . THR A 1 96 ? 5.011 -6.913 7.975 1.00 83.44 96 THR A O 1
ATOM 728 N N . PHE A 1 97 ? 4.805 -8.712 9.290 1.00 88.12 97 PHE A N 1
ATOM 729 C CA . PHE A 1 97 ? 5.514 -9.642 8.415 1.00 88.12 97 PHE A CA 1
ATOM 730 C C . PHE A 1 97 ? 4.567 -10.670 7.779 1.00 88.12 97 PHE A C 1
ATOM 732 O O . PHE A 1 97 ? 4.737 -11.877 7.920 1.00 88.12 97 PHE A O 1
ATOM 739 N N . GLY A 1 98 ? 3.540 -10.160 7.100 1.00 90.12 98 GLY A N 1
ATOM 740 C CA . GLY A 1 98 ? 2.593 -10.934 6.299 1.00 90.12 98 GLY A CA 1
ATOM 741 C C . GLY A 1 98 ? 1.780 -10.004 5.405 1.00 90.12 98 GLY A C 1
ATOM 742 O O . GLY A 1 98 ? 1.554 -8.851 5.778 1.00 90.12 98 GLY A O 1
ATOM 743 N N . LEU A 1 99 ? 1.352 -10.469 4.235 1.00 91.81 99 LEU A N 1
ATOM 744 C CA . LEU A 1 99 ? 0.457 -9.736 3.341 1.00 91.81 99 LEU A CA 1
ATOM 745 C C . LEU A 1 99 ? -0.902 -10.436 3.336 1.00 91.81 99 LEU A C 1
ATOM 747 O O . LEU A 1 99 ? -1.045 -11.517 2.781 1.00 91.81 99 LEU A O 1
ATOM 751 N N . ASP A 1 100 ? -1.881 -9.815 3.981 1.00 90.44 100 ASP A N 1
ATOM 752 C CA . ASP A 1 100 ? -3.214 -10.369 4.213 1.00 90.44 100 ASP A CA 1
ATOM 753 C C . ASP A 1 100 ? -4.233 -9.223 4.335 1.00 90.44 100 ASP A C 1
ATOM 755 O O . ASP A 1 100 ? -3.879 -8.036 4.319 1.00 90.44 100 ASP A O 1
ATOM 759 N N . ASN A 1 101 ? -5.511 -9.565 4.485 1.00 91.94 101 ASN A N 1
ATOM 760 C CA . ASN A 1 101 ? -6.578 -8.574 4.591 1.00 91.94 101 ASN A CA 1
ATOM 761 C C . ASN A 1 101 ? -6.644 -7.858 5.949 1.00 91.94 101 ASN A C 1
ATOM 763 O O . ASN A 1 101 ? -7.488 -6.974 6.129 1.00 91.94 101 ASN A O 1
ATOM 767 N N . THR A 1 102 ? -5.760 -8.178 6.901 1.00 90.50 102 THR A N 1
ATOM 768 C CA . THR A 1 102 ? -5.837 -7.582 8.239 1.00 90.50 102 THR A CA 1
ATOM 769 C C . THR A 1 102 ? -5.500 -6.087 8.235 1.00 90.50 102 THR A C 1
ATOM 771 O O . THR A 1 102 ? -5.892 -5.366 9.153 1.00 90.50 102 THR A O 1
ATOM 774 N N . TYR A 1 103 ? -4.862 -5.587 7.168 1.00 91.94 103 TYR A N 1
ATOM 775 C CA . TYR A 1 103 ? -4.763 -4.154 6.871 1.00 91.94 103 TYR A CA 1
ATOM 776 C C . TYR A 1 103 ? -6.154 -3.497 6.813 1.00 91.94 103 TYR A C 1
ATOM 778 O O . TYR A 1 103 ? -6.430 -2.555 7.556 1.00 91.94 103 TYR A O 1
ATOM 786 N N . TYR A 1 104 ? -7.062 -4.039 5.994 1.00 93.50 104 TYR A N 1
ATOM 787 C CA . TYR A 1 104 ? -8.407 -3.489 5.822 1.00 93.50 104 TYR A CA 1
ATOM 788 C C . TYR A 1 104 ? -9.258 -3.669 7.075 1.00 93.50 104 TYR A C 1
ATOM 790 O O . TYR A 1 104 ? -9.950 -2.738 7.483 1.00 93.50 104 TYR A O 1
ATOM 798 N N . THR A 1 105 ? -9.189 -4.837 7.726 1.00 91.06 105 THR A N 1
ATOM 799 C CA . THR A 1 105 ? -9.960 -5.068 8.957 1.00 91.06 105 THR A CA 1
ATOM 800 C C . THR A 1 105 ? -9.515 -4.132 10.075 1.00 91.06 105 THR A C 1
ATOM 802 O O . THR A 1 105 ? -10.356 -3.663 10.838 1.00 91.06 105 THR A O 1
ATOM 805 N N . THR A 1 106 ? -8.215 -3.825 10.155 1.00 88.94 106 THR A N 1
ATOM 806 C CA . THR A 1 106 ? -7.671 -2.869 11.124 1.00 88.94 106 THR A CA 1
ATOM 807 C C . THR A 1 106 ? -8.189 -1.462 10.857 1.00 88.94 106 THR A C 1
ATOM 809 O O . THR A 1 106 ? -8.763 -0.859 11.760 1.00 88.94 106 THR A O 1
ATOM 812 N N . LEU A 1 107 ? -8.061 -0.964 9.621 1.00 89.38 107 LEU A N 1
ATOM 813 C CA . LEU A 1 107 ? -8.554 0.366 9.248 1.00 89.38 107 LEU A CA 1
ATOM 814 C C . LEU A 1 107 ? -10.066 0.510 9.450 1.00 89.38 107 LEU A C 1
ATOM 816 O O . LEU A 1 107 ? -10.534 1.552 9.897 1.00 89.38 107 LEU A O 1
ATOM 820 N N . ARG A 1 108 ? -10.834 -0.544 9.160 1.00 88.62 108 ARG A N 1
ATOM 821 C CA . ARG A 1 108 ? -12.290 -0.560 9.345 1.00 88.62 108 ARG A CA 1
ATOM 822 C C . ARG A 1 108 ? -12.700 -0.546 10.820 1.00 88.62 108 ARG A C 1
ATOM 824 O O . ARG A 1 108 ? -13.720 0.049 11.155 1.00 88.62 108 ARG A O 1
ATOM 831 N N . ALA A 1 109 ? -11.964 -1.253 11.678 1.00 83.38 109 ALA A N 1
ATOM 832 C CA . ALA A 1 109 ? -12.305 -1.420 13.092 1.00 83.38 109 ALA A CA 1
ATOM 833 C C . ALA A 1 109 ? -11.713 -0.335 14.004 1.00 83.38 109 ALA A C 1
ATOM 835 O O . ALA A 1 109 ? -12.188 -0.151 15.125 1.00 83.38 109 ALA A O 1
ATOM 836 N N . GLY A 1 110 ? -10.653 0.346 13.566 1.00 74.19 110 GLY A N 1
ATOM 837 C CA . GLY A 1 110 ? -9.943 1.319 14.382 1.00 74.19 110 GLY A CA 1
ATOM 838 C C . GLY A 1 110 ? -10.761 2.583 14.656 1.00 74.19 110 GLY A C 1
ATOM 839 O O . GLY A 1 110 ? -11.358 3.168 13.757 1.00 74.19 110 GLY A O 1
ATOM 840 N N . SER A 1 111 ? -10.734 3.041 15.909 1.00 68.25 111 SER A N 1
ATOM 841 C CA . SER A 1 111 ? -11.031 4.436 16.253 1.00 68.25 111 SER A CA 1
ATOM 842 C C . SER A 1 111 ? -9.717 5.215 16.179 1.00 68.25 111 SER A C 1
ATOM 844 O O . SER A 1 111 ? -8.762 4.875 16.870 1.00 68.25 111 SER A O 1
ATOM 846 N N . TYR A 1 112 ? -9.636 6.222 15.313 1.00 74.12 112 TYR A N 1
ATOM 847 C CA . TYR A 1 112 ? -8.411 6.974 15.025 1.00 74.12 112 TYR A CA 1
ATOM 848 C C . TYR A 1 112 ? -8.568 8.433 15.460 1.00 74.12 112 TYR A C 1
ATOM 850 O O . TYR A 1 112 ? -8.678 9.345 14.644 1.00 74.12 112 TYR A O 1
ATOM 858 N N . GLU A 1 113 ? -8.640 8.647 16.770 1.00 65.50 113 GLU A N 1
ATOM 859 C CA . GLU A 1 113 ? -9.036 9.936 17.356 1.00 65.50 113 GLU A CA 1
ATOM 860 C C . GLU A 1 113 ? -7.848 10.834 17.728 1.00 65.50 113 GLU A C 1
ATOM 862 O O . GLU A 1 113 ? -8.014 12.035 17.940 1.00 65.50 113 GLU A O 1
ATOM 867 N N . GLN A 1 114 ? -6.636 10.277 17.805 1.00 67.00 114 GLN A N 1
ATOM 868 C CA . GLN A 1 114 ? -5.452 11.025 18.221 1.00 67.00 114 GLN A CA 1
ATOM 869 C C . GLN A 1 114 ? -4.582 11.396 17.028 1.00 67.00 114 GLN A C 1
ATOM 871 O O . GLN A 1 114 ? -4.125 10.534 16.280 1.00 67.00 114 GLN A O 1
ATOM 876 N N . LEU A 1 115 ? -4.290 12.687 16.893 1.00 67.94 115 LEU A N 1
ATOM 877 C CA . LEU A 1 115 ? -3.267 13.162 15.973 1.00 67.94 115 LEU A CA 1
ATOM 878 C C . LEU A 1 115 ? -1.893 12.710 16.469 1.00 67.94 115 LEU A C 1
ATOM 880 O O . LEU A 1 115 ? -1.506 12.980 17.606 1.00 67.94 115 LEU A O 1
ATOM 884 N N . ALA A 1 116 ? -1.154 12.044 15.597 1.00 65.31 116 ALA A N 1
ATOM 885 C CA . ALA A 1 116 ? 0.256 11.763 15.766 1.00 65.31 116 ALA A CA 1
ATOM 886 C C . ALA A 1 116 ? 1.040 12.533 14.703 1.00 65.31 116 ALA A C 1
ATOM 888 O O . ALA A 1 116 ? 0.568 12.751 13.588 1.00 65.31 116 ALA A O 1
ATOM 889 N N . TYR A 1 117 ? 2.234 12.983 15.074 1.00 67.12 117 TYR A N 1
ATOM 890 C CA . TYR A 1 117 ? 3.109 13.736 14.188 1.00 67.12 117 TYR A CA 1
ATOM 891 C C . TYR A 1 117 ? 4.473 13.067 14.115 1.00 67.12 117 TYR A C 1
ATOM 893 O O . TYR A 1 117 ? 5.002 12.596 15.126 1.00 67.12 117 TYR A O 1
ATOM 901 N N . ASP A 1 118 ? 5.040 13.017 12.916 1.00 63.16 118 ASP A N 1
ATOM 902 C CA . ASP A 1 118 ? 6.412 12.570 12.727 1.00 63.16 118 ASP A CA 1
ATOM 903 C C . ASP A 1 118 ? 7.452 13.665 13.055 1.00 63.16 118 ASP A C 1
ATOM 905 O O . ASP A 1 118 ? 7.092 14.801 13.367 1.00 63.16 118 ASP A O 1
ATOM 909 N N . LEU A 1 119 ? 8.757 13.343 12.981 1.00 58.12 119 LEU A N 1
ATOM 910 C CA . LEU A 1 119 ? 9.842 14.317 13.238 1.00 58.12 119 LEU A CA 1
ATOM 911 C C . LEU A 1 119 ? 9.827 15.507 12.266 1.00 58.12 119 LEU A C 1
ATOM 913 O O . LEU A 1 119 ? 10.484 16.515 12.511 1.00 58.12 119 LEU A O 1
ATOM 917 N N . HIS A 1 120 ? 9.101 15.385 11.160 1.00 64.25 120 HIS A N 1
ATOM 918 C CA . HIS A 1 120 ? 8.951 16.386 10.119 1.00 64.25 120 HIS A CA 1
ATOM 919 C C . HIS A 1 120 ? 7.565 17.056 10.150 1.00 64.25 120 HIS A C 1
ATOM 921 O O . HIS A 1 120 ? 7.231 17.787 9.218 1.00 64.25 120 HIS A O 1
ATOM 927 N N . GLY A 1 121 ? 6.763 16.830 11.201 1.00 64.88 121 GLY A N 1
ATOM 928 C CA . GLY A 1 121 ? 5.433 17.416 11.371 1.00 64.88 121 GLY A CA 1
ATOM 929 C C . GLY A 1 121 ? 4.337 16.785 10.505 1.00 64.88 121 GLY A C 1
ATOM 930 O O . GLY A 1 121 ? 3.259 17.364 10.374 1.00 64.88 121 GLY A O 1
ATOM 931 N N . PHE A 1 122 ? 4.578 15.618 9.906 1.00 70.81 122 PHE A N 1
ATOM 932 C CA . PHE A 1 122 ? 3.580 14.911 9.109 1.00 70.81 122 PHE A CA 1
ATOM 933 C C . PHE A 1 122 ? 2.521 14.256 9.995 1.00 70.81 122 PHE A C 1
ATOM 935 O O . PHE A 1 122 ? 2.849 13.551 10.947 1.00 70.81 122 PHE A O 1
ATOM 942 N N . ARG A 1 123 ? 1.253 14.475 9.643 1.00 71.25 123 ARG A N 1
ATOM 943 C CA . ARG A 1 123 ? 0.084 14.063 10.417 1.00 71.25 123 ARG A CA 1
ATOM 944 C C . ARG A 1 123 ? -0.323 12.625 10.102 1.00 71.25 123 ARG A C 1
ATOM 946 O O . ARG A 1 123 ? -0.757 12.331 8.992 1.00 71.25 123 ARG A O 1
ATOM 953 N N . THR A 1 124 ? -0.298 11.772 11.112 1.00 71.12 124 THR A N 1
ATOM 954 C CA . THR A 1 124 ? -0.955 10.462 11.129 1.00 71.12 124 THR A CA 1
ATOM 955 C C . THR A 1 124 ? -2.049 10.452 12.191 1.00 71.12 124 THR A C 1
ATOM 957 O O . THR A 1 124 ? -2.125 11.347 13.036 1.00 71.12 124 THR A O 1
ATOM 960 N N . LEU A 1 125 ? -2.946 9.474 12.127 1.00 71.62 125 LEU A N 1
ATOM 961 C CA . LEU A 1 125 ? -3.966 9.279 13.149 1.00 71.62 125 LEU A CA 1
ATOM 962 C C . LEU A 1 125 ? -3.693 7.958 13.859 1.00 71.62 125 LEU A C 1
ATOM 964 O O . LEU A 1 125 ? -3.510 6.928 13.215 1.00 71.62 125 LEU A O 1
ATOM 968 N N . LYS A 1 126 ? -3.596 8.005 15.186 1.00 70.94 126 LYS A N 1
ATOM 969 C CA . LYS A 1 126 ? -3.240 6.872 16.037 1.00 70.94 126 LYS A CA 1
ATOM 970 C C . LYS A 1 126 ? -4.496 6.281 16.670 1.00 70.94 126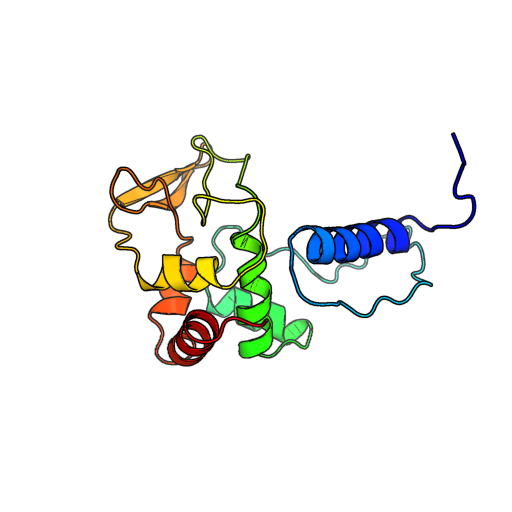 LYS A C 1
ATOM 972 O O . LYS A 1 126 ? -5.346 7.015 17.177 1.00 70.94 126 LYS A O 1
ATOM 977 N N . GLY A 1 127 ? -4.569 4.953 16.661 1.00 66.19 127 GLY A N 1
ATOM 978 C CA . GLY A 1 127 ? -5.581 4.194 17.381 1.00 66.19 127 GLY A CA 1
ATOM 979 C C . GLY A 1 127 ? -5.415 4.254 18.907 1.00 66.19 127 GLY A C 1
ATOM 980 O O . GLY A 1 127 ? -4.357 4.662 19.406 1.00 66.19 127 GLY A O 1
ATOM 981 N N . PRO A 1 128 ? -6.423 3.817 19.684 1.00 59.84 128 PRO A N 1
ATOM 982 C CA . PRO A 1 128 ? -6.337 3.765 21.137 1.00 59.84 128 PRO A CA 1
ATOM 983 C C . PRO A 1 128 ? -5.165 2.888 21.604 1.00 59.84 128 PRO A C 1
ATOM 985 O O . PRO A 1 128 ? -4.838 1.851 21.009 1.00 59.84 128 PRO A O 1
ATOM 988 N N . ASN A 1 129 ? -4.523 3.296 22.703 1.00 52.81 129 ASN A N 1
ATOM 989 C CA . ASN A 1 129 ? -3.556 2.450 23.406 1.00 52.81 129 ASN A CA 1
ATOM 990 C C . ASN A 1 129 ? -4.263 1.170 23.899 1.00 52.81 129 ASN A C 1
ATOM 992 O O . ASN A 1 129 ? -5.386 1.268 24.392 1.00 52.81 129 ASN A O 1
ATOM 996 N N . PRO A 1 130 ? -3.631 -0.016 23.809 1.00 52.78 130 PRO A N 1
ATOM 997 C CA . PRO A 1 130 ? -2.206 -0.265 23.556 1.00 52.78 130 PRO A CA 1
ATOM 998 C C . PRO A 1 130 ? -1.855 -0.600 22.093 1.00 52.78 130 PRO A C 1
ATOM 1000 O O . PRO A 1 130 ? -0.768 -1.102 21.837 1.00 52.78 130 PRO A O 1
ATOM 1003 N N . SER A 1 131 ? -2.748 -0.384 21.121 1.00 58.25 131 SER A N 1
ATOM 1004 C CA . SER A 1 131 ? -2.570 -0.964 19.778 1.00 58.25 131 SER A CA 1
ATOM 1005 C C . SER A 1 131 ? -1.374 -0.395 18.993 1.00 58.25 131 SER A C 1
ATOM 1007 O O . SER A 1 131 ? -0.792 -1.110 18.183 1.00 58.25 131 SER A O 1
ATOM 1009 N N . HIS A 1 132 ? -0.983 0.866 19.235 1.00 62.66 132 HIS A N 1
ATOM 1010 C CA . HIS A 1 132 ? 0.020 1.609 18.444 1.00 62.66 132 HIS A CA 1
ATOM 1011 C C . HIS A 1 132 ? -0.248 1.628 16.923 1.00 62.66 132 HIS A C 1
ATOM 1013 O O . HIS A 1 132 ? 0.619 2.046 16.157 1.00 62.66 132 HIS A O 1
ATOM 1019 N N . LEU A 1 133 ? -1.440 1.207 16.489 1.00 74.31 133 LEU A N 1
ATOM 1020 C CA . LEU A 1 133 ? -1.824 1.159 15.085 1.00 74.31 133 LEU A CA 1
ATOM 1021 C C . LEU A 1 133 ? -2.106 2.571 14.586 1.00 74.31 133 LEU A C 1
ATOM 1023 O O . LEU A 1 133 ? -2.553 3.436 15.347 1.00 74.31 133 LEU A O 1
ATOM 1027 N N . VAL A 1 134 ? -1.849 2.798 13.304 1.00 78.38 134 VAL A N 1
ATOM 1028 C CA . VAL A 1 134 ? -2.064 4.096 12.667 1.00 78.38 134 VAL A CA 1
ATOM 1029 C C . VAL A 1 134 ? -2.909 3.989 11.411 1.00 78.38 134 VAL A C 1
ATOM 1031 O O . VAL A 1 134 ? -3.095 2.906 10.862 1.00 78.38 134 VAL A O 1
ATOM 1034 N N . ALA A 1 135 ? -3.365 5.146 10.954 1.00 83.31 135 ALA A N 1
ATOM 1035 C CA . ALA A 1 135 ? -3.845 5.374 9.607 1.00 83.31 135 ALA A CA 1
ATOM 1036 C C . ALA A 1 135 ? -3.281 6.697 9.072 1.00 83.31 135 ALA A C 1
ATOM 1038 O O . ALA A 1 135 ? -3.065 7.661 9.824 1.00 83.31 135 ALA A O 1
ATOM 1039 N N . LEU A 1 136 ? -3.059 6.761 7.762 1.00 85.44 136 LEU A N 1
ATOM 1040 C CA . LEU A 1 136 ? -2.880 8.018 7.044 1.00 85.44 136 LEU A CA 1
ATOM 1041 C C . LEU A 1 136 ? -4.241 8.700 6.860 1.00 85.44 136 LEU A C 1
ATOM 1043 O O . LEU A 1 136 ? -5.260 8.017 6.742 1.00 85.44 136 LEU A O 1
ATOM 1047 N N . PRO A 1 137 ? -4.286 10.041 6.761 1.00 84.50 137 PRO A N 1
ATOM 1048 C CA . PRO A 1 137 ? -5.537 10.758 6.527 1.00 84.50 137 PRO A CA 1
ATOM 1049 C C . PRO A 1 137 ? -6.338 10.234 5.324 1.00 84.50 137 PRO A C 1
ATOM 1051 O O . PRO A 1 137 ? -7.537 10.011 5.453 1.00 84.50 137 PRO A O 1
ATOM 1054 N N . PHE A 1 138 ? -5.684 9.959 4.189 1.00 89.19 138 PHE A N 1
ATOM 1055 C CA . PHE A 1 138 ? -6.391 9.465 3.004 1.00 89.19 138 PHE A CA 1
ATOM 1056 C C . PHE A 1 138 ? -6.927 8.034 3.169 1.00 89.19 138 PHE A C 1
ATOM 1058 O O . PHE A 1 138 ? -7.873 7.660 2.483 1.00 89.19 138 PHE A O 1
ATOM 1065 N N . GLU A 1 139 ? -6.333 7.220 4.046 1.00 91.12 139 GLU A N 1
ATOM 1066 C CA . GLU A 1 139 ? -6.815 5.861 4.322 1.00 91.12 139 GLU A CA 1
ATOM 1067 C C . GLU A 1 139 ? -8.089 5.907 5.164 1.00 91.12 139 GLU A C 1
ATOM 1069 O O . GLU A 1 139 ? -8.984 5.088 4.971 1.00 91.12 139 GLU A O 1
ATOM 1074 N N . LEU A 1 140 ? -8.218 6.904 6.045 1.00 88.75 140 LEU A N 1
ATOM 1075 C CA . LEU A 1 140 ? -9.486 7.148 6.726 1.00 88.75 140 LEU A CA 1
ATOM 1076 C C . LEU A 1 140 ? -10.558 7.640 5.758 1.00 88.75 140 LEU A C 1
ATOM 1078 O O . LEU A 1 140 ? -11.682 7.139 5.775 1.00 88.75 140 LEU A O 1
ATOM 1082 N N . ASP A 1 141 ? -10.203 8.558 4.858 1.00 92.00 141 ASP A N 1
ATOM 1083 C CA . ASP A 1 141 ? -11.112 8.963 3.785 1.00 92.00 141 ASP A CA 1
ATOM 1084 C C . ASP A 1 141 ? -11.538 7.746 2.946 1.00 92.00 141 ASP A C 1
ATOM 1086 O O . ASP A 1 141 ? -12.706 7.621 2.581 1.00 92.00 141 ASP A O 1
ATOM 1090 N N . MET A 1 142 ? -10.616 6.812 2.685 1.00 94.19 142 MET A N 1
ATOM 1091 C CA . MET A 1 142 ? -10.877 5.588 1.926 1.00 94.19 142 MET A CA 1
ATOM 1092 C C . MET A 1 142 ? -11.906 4.687 2.620 1.00 94.19 142 MET A C 1
ATOM 1094 O O . MET A 1 142 ? -12.810 4.186 1.947 1.00 94.19 142 MET A O 1
ATOM 1098 N N . VAL A 1 143 ? -11.808 4.481 3.937 1.00 93.06 143 VAL A N 1
ATOM 1099 C CA . VAL A 1 143 ? -12.742 3.599 4.665 1.00 93.06 143 VAL A CA 1
ATOM 1100 C C . VAL A 1 143 ? -14.095 4.248 4.968 1.00 93.06 143 VAL A C 1
ATOM 1102 O O . VAL A 1 143 ? -15.061 3.534 5.237 1.00 93.06 143 VAL A O 1
ATOM 1105 N N . HIS A 1 144 ? -14.191 5.581 4.921 1.00 91.44 144 HIS A N 1
ATOM 1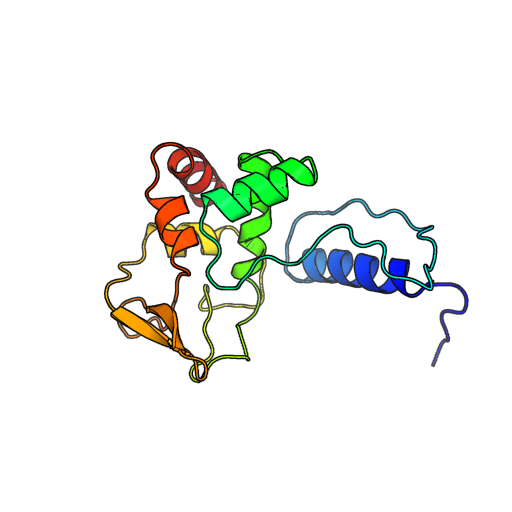106 C CA . HIS A 1 144 ? -15.422 6.319 5.230 1.00 91.44 144 HIS A CA 1
ATOM 1107 C C . HIS A 1 144 ? -16.168 6.852 4.000 1.00 91.44 144 HIS A C 1
ATOM 1109 O O . HIS A 1 144 ? -17.376 7.083 4.074 1.00 91.44 144 HIS A O 1
ATOM 1115 N N . SER A 1 145 ? -15.490 7.042 2.867 1.00 93.31 145 SER A N 1
ATOM 1116 C CA . SER A 1 145 ? -16.106 7.536 1.632 1.00 93.31 145 SER A CA 1
ATOM 1117 C C . SER A 1 145 ? -17.124 6.547 1.069 1.00 93.31 145 SER A C 1
ATOM 1119 O O . SER A 1 145 ? -16.847 5.359 0.930 1.00 93.31 145 SER A O 1
ATOM 1121 N N . THR A 1 146 ? -18.288 7.049 0.652 1.00 95.06 146 THR A N 1
ATOM 1122 C CA . THR A 1 146 ? -19.368 6.240 0.061 1.00 95.06 146 THR A CA 1
ATOM 1123 C C . THR A 1 146 ? -18.947 5.490 -1.202 1.00 95.06 146 THR A C 1
ATOM 1125 O O . THR A 1 146 ? -19.521 4.449 -1.506 1.00 95.06 146 THR A O 1
ATOM 1128 N N . HIS A 1 147 ? -17.950 5.999 -1.931 1.00 94.31 147 HIS A N 1
ATOM 1129 C CA . HIS A 1 147 ? -17.470 5.391 -3.169 1.00 94.31 147 HIS A CA 1
ATOM 1130 C C . HIS A 1 147 ? -16.499 4.232 -2.918 1.00 94.31 147 HIS A C 1
ATOM 1132 O O . HIS A 1 147 ? -16.592 3.200 -3.573 1.00 94.31 147 HIS A O 1
ATOM 1138 N N . THR A 1 148 ? -15.569 4.392 -1.974 1.00 96.88 148 THR A N 1
ATOM 1139 C CA . THR A 1 148 ? -14.479 3.430 -1.743 1.00 96.88 148 THR A CA 1
ATOM 1140 C C . THR A 1 148 ? -14.773 2.454 -0.614 1.00 96.88 148 THR A C 1
ATOM 1142 O O . THR A 1 148 ? -14.269 1.333 -0.634 1.00 96.88 148 THR A O 1
ATOM 1145 N N . LYS A 1 149 ? -15.628 2.833 0.342 1.00 95.75 149 LYS A N 1
ATOM 1146 C CA . LYS A 1 149 ? -16.002 1.988 1.476 1.00 95.75 149 LYS A CA 1
ATOM 1147 C C . LYS A 1 149 ? -16.515 0.599 1.065 1.00 95.75 149 LYS A C 1
ATOM 1149 O O . LYS A 1 149 ? -16.020 -0.363 1.642 1.00 95.75 149 LYS A O 1
ATOM 1154 N N . PRO A 1 150 ? -17.418 0.436 0.076 1.00 96.56 150 PRO A N 1
ATOM 1155 C CA . PRO A 1 150 ? -17.887 -0.898 -0.314 1.00 96.56 150 PRO A CA 1
ATOM 1156 C C . PRO A 1 150 ? -16.758 -1.818 -0.806 1.00 96.56 150 PRO A C 1
ATOM 1158 O O . PRO A 1 150 ? -16.769 -3.021 -0.548 1.00 96.56 150 PRO A O 1
ATOM 1161 N N . ILE A 1 151 ? -15.755 -1.247 -1.478 1.00 96.62 151 ILE A N 1
ATOM 1162 C CA . ILE A 1 151 ? -14.586 -1.977 -1.980 1.00 96.62 151 ILE A CA 1
ATOM 1163 C C . ILE A 1 151 ? -13.690 -2.396 -0.808 1.00 96.62 151 ILE A C 1
ATOM 1165 O O . ILE A 1 151 ? -13.281 -3.552 -0.720 1.00 96.62 151 ILE A O 1
ATOM 1169 N N . VAL A 1 152 ? -13.429 -1.478 0.130 1.00 95.69 152 VAL A N 1
ATOM 1170 C CA . VAL A 1 152 ? -12.691 -1.782 1.368 1.00 95.69 152 VAL A CA 1
ATOM 1171 C C . VAL A 1 152 ? -13.393 -2.871 2.172 1.00 95.69 152 VAL A C 1
ATOM 1173 O O . VAL A 1 152 ? -12.735 -3.796 2.638 1.00 95.69 152 VAL A O 1
ATOM 1176 N N . ASP A 1 153 ? -14.713 -2.771 2.338 1.00 95.00 153 ASP A N 1
ATOM 1177 C CA . ASP A 1 153 ? -15.500 -3.752 3.085 1.00 95.00 153 ASP A CA 1
ATOM 1178 C C . ASP A 1 153 ? -15.412 -5.130 2.425 1.00 95.00 153 ASP A C 1
ATOM 1180 O O . ASP A 1 153 ? -15.176 -6.115 3.121 1.00 95.00 153 ASP A O 1
ATOM 1184 N N . THR A 1 154 ? -15.470 -5.182 1.089 1.00 95.38 154 THR A N 1
ATOM 1185 C CA . THR A 1 154 ? -15.257 -6.419 0.327 1.00 95.38 154 THR A CA 1
ATOM 1186 C C . THR A 1 154 ? -13.896 -7.030 0.659 1.00 95.38 154 THR A C 1
ATOM 1188 O O . THR A 1 154 ? -13.839 -8.169 1.113 1.00 95.38 154 THR A O 1
ATOM 1191 N N . PHE A 1 155 ? -12.800 -6.272 0.535 1.00 94.00 155 PHE A N 1
ATOM 1192 C CA . PHE A 1 155 ? -11.463 -6.784 0.858 1.00 94.00 155 PHE A CA 1
ATOM 1193 C C . PHE A 1 155 ? -11.289 -7.153 2.339 1.00 94.00 155 PHE A C 1
ATOM 1195 O O . PHE A 1 155 ? -10.553 -8.085 2.655 1.00 94.00 155 PHE A O 1
ATOM 1202 N N . ALA A 1 156 ? -11.964 -6.459 3.257 1.00 93.25 156 ALA A N 1
ATOM 1203 C CA . ALA A 1 156 ? -11.943 -6.784 4.681 1.00 93.25 156 ALA A CA 1
ATOM 1204 C C . ALA A 1 156 ? -12.684 -8.095 4.999 1.00 93.25 156 ALA A C 1
ATOM 1206 O O . ALA A 1 156 ? -12.312 -8.795 5.939 1.00 93.25 156 ALA A O 1
ATOM 1207 N N . GLU A 1 157 ? -13.728 -8.428 4.242 1.00 92.06 157 GLU A N 1
ATOM 1208 C CA . GLU A 1 157 ? -14.563 -9.616 4.456 1.00 92.06 157 GLU A CA 1
ATOM 1209 C C . GLU A 1 157 ? -14.042 -10.845 3.712 1.00 92.06 157 GLU A C 1
ATOM 1211 O O . GLU A 1 157 ? -14.122 -11.963 4.224 1.00 92.06 157 GLU A O 1
ATOM 1216 N N . THR A 1 158 ? -13.463 -10.655 2.528 1.00 81.75 158 THR A N 1
ATOM 1217 C CA . THR A 1 158 ? -12.899 -11.745 1.735 1.00 81.75 158 THR A CA 1
ATOM 1218 C C . THR A 1 158 ? -11.411 -11.895 2.022 1.00 81.75 158 THR A C 1
ATOM 1220 O O . THR A 1 158 ? -10.597 -11.076 1.598 1.00 81.75 158 THR A O 1
ATOM 1223 N N . HIS A 1 159 ? -11.032 -12.969 2.712 1.00 65.88 159 HIS A N 1
ATOM 1224 C CA . HIS A 1 159 ? -9.638 -13.400 2.747 1.00 65.88 159 HIS A CA 1
ATOM 1225 C C . HIS A 1 159 ? -9.333 -14.099 1.417 1.00 65.88 159 HIS A C 1
ATOM 1227 O O . HIS A 1 159 ? -9.890 -15.162 1.142 1.00 65.88 159 HIS A O 1
ATOM 1233 N N . ALA A 1 160 ? -8.486 -13.508 0.573 1.00 55.50 160 ALA A N 1
ATOM 1234 C CA . ALA A 1 160 ? -7.933 -14.238 -0.563 1.00 55.50 160 ALA A CA 1
ATOM 1235 C C . ALA A 1 160 ? -7.054 -15.367 0.003 1.00 55.50 160 ALA A C 1
ATOM 1237 O O . ALA A 1 160 ? -6.111 -15.097 0.746 1.00 55.50 160 ALA A O 1
ATOM 1238 N N . VAL A 1 161 ? -7.463 -16.615 -0.235 1.00 43.22 161 VAL A N 1
ATOM 1239 C CA . VAL A 1 161 ? -6.764 -17.842 0.185 1.00 43.22 161 VAL A CA 1
ATOM 1240 C C . VAL A 1 161 ? -5.612 -18.132 -0.764 1.00 43.22 161 VAL A C 1
ATOM 1242 O O . VAL A 1 161 ? -5.820 -17.957 -1.987 1.00 43.22 161 VAL A O 1
#

Nearest PDB structures (foldseek):
  3riw-assembly1_A  TM=8.604E-01  e=4.246E-08  Leishmania major strain Friedlin
  5ala-assembly2_B  TM=8.589E-01  e=9.463E-08  Leishmania major
  5amm-assembly2_B  TM=8.930E-01  e=2.243E-07  Leishmania major
  7oqr-assembly2_B  TM=8.612E-01  e=1.288E-07  Trypanosoma cruzi
  3riv-assembly2_B  TM=8.632E-01  e=8.189E-07  Leishmania major strain Friedlin